Protein AF-A0A0W8FGV9-F1 (afdb_monomer_lite)

Secondary structure (DSSP, 8-state):
--SGGG-HHHHHIIIIIS-----------S-SS--SHHHHHHHHH--HHHHHTHHHHHHHHHHHHHTT-SS---SSHHHHHHHHHHHHHHHHHHHHHHHHHHHHHHHHHHTT--

Structure (mmCIF, N/CA/C/O backbone):
data_AF-A0A0W8FGV9-F1
#
_entry.id   AF-A0A0W8FGV9-F1
#
loop_
_atom_site.group_PDB
_atom_site.id
_atom_site.type_symbol
_atom_site.label_atom_id
_atom_site.label_alt_id
_atom_site.label_comp_id
_atom_site.label_asym_id
_atom_site.label_entity_id
_atom_site.label_seq_id
_atom_site.pdbx_PDB_ins_code
_atom_site.Cartn_x
_atom_site.Cartn_y
_atom_site.Cartn_z
_atom_site.occupancy
_atom_site.B_iso_or_equiv
_atom_site.auth_seq_id
_atom_site.auth_comp_id
_atom_site.auth_asym_id
_atom_site.auth_atom_id
_atom_site.pdbx_PDB_model_num
ATOM 1 N N . MET A 1 1 ? 14.499 1.154 -3.606 1.00 65.94 1 MET A N 1
ATOM 2 C CA . MET A 1 1 ? 13.425 0.305 -4.169 1.00 65.94 1 MET A CA 1
ATOM 3 C C . MET A 1 1 ? 13.950 -1.110 -4.343 1.00 65.94 1 MET A C 1
ATOM 5 O O . MET A 1 1 ? 15.081 -1.262 -4.797 1.00 65.94 1 MET A O 1
ATOM 9 N N . ASP A 1 2 ? 13.174 -2.114 -3.948 1.00 71.19 2 ASP A N 1
ATOM 10 C CA . ASP A 1 2 ? 13.598 -3.514 -4.002 1.00 71.19 2 ASP A CA 1
ATOM 11 C C . ASP A 1 2 ? 13.820 -3.996 -5.441 1.00 71.19 2 ASP A C 1
ATOM 13 O O . ASP A 1 2 ? 13.106 -3.585 -6.359 1.00 71.19 2 ASP A O 1
ATOM 17 N N . LYS A 1 3 ? 14.832 -4.843 -5.662 1.00 71.62 3 LYS A N 1
ATOM 18 C CA . LYS A 1 3 ? 15.220 -5.278 -7.021 1.00 71.62 3 LYS A CA 1
ATOM 19 C C . LYS A 1 3 ? 14.168 -6.193 -7.654 1.00 71.62 3 LYS A C 1
ATOM 21 O O . LYS A 1 3 ? 14.020 -6.195 -8.873 1.00 71.62 3 LYS A O 1
ATOM 26 N N . SER A 1 4 ? 13.422 -6.916 -6.825 1.00 79.75 4 SER A N 1
ATOM 27 C CA . SER A 1 4 ? 12.364 -7.841 -7.229 1.00 79.75 4 SER A CA 1
ATOM 28 C C . SER A 1 4 ? 11.220 -7.147 -7.976 1.00 79.75 4 SER A C 1
ATOM 30 O O . SER A 1 4 ? 10.763 -7.676 -8.982 1.00 79.75 4 SER A O 1
ATOM 32 N N . TYR A 1 5 ? 10.812 -5.936 -7.574 1.00 80.81 5 TYR A N 1
ATOM 33 C CA . TYR A 1 5 ? 9.705 -5.196 -8.207 1.00 80.81 5 TYR A CA 1
ATOM 34 C C . TYR A 1 5 ? 9.964 -4.776 -9.667 1.00 80.81 5 TYR A C 1
ATOM 36 O O . TYR A 1 5 ? 9.016 -4.565 -10.424 1.00 80.81 5 TYR A O 1
ATOM 44 N N . ASP A 1 6 ? 11.231 -4.653 -10.076 1.00 84.19 6 ASP A N 1
ATOM 45 C CA . ASP A 1 6 ? 11.637 -4.359 -11.463 1.00 84.19 6 ASP A CA 1
ATOM 46 C C . ASP A 1 6 ? 11.873 -5.641 -12.291 1.00 84.19 6 ASP A C 1
ATOM 48 O O . ASP A 1 6 ? 12.418 -5.602 -13.393 1.00 84.19 6 ASP A O 1
ATOM 52 N N . ALA A 1 7 ? 11.480 -6.810 -11.784 1.00 88.38 7 ALA A N 1
ATOM 53 C CA . ALA A 1 7 ? 11.589 -8.048 -12.542 1.00 88.38 7 ALA A CA 1
ATOM 54 C C . ALA A 1 7 ? 10.620 -8.062 -13.737 1.00 88.38 7 ALA A C 1
ATOM 56 O O . ALA A 1 7 ? 9.460 -7.662 -13.633 1.00 88.38 7 ALA A O 1
ATOM 57 N N . GLU A 1 8 ? 11.078 -8.611 -14.865 1.00 88.75 8 GLU A N 1
ATOM 58 C CA . GLU A 1 8 ? 10.279 -8.764 -16.090 1.00 88.75 8 GLU A CA 1
ATOM 59 C C . GLU A 1 8 ? 8.979 -9.538 -15.836 1.00 88.75 8 GLU A C 1
ATOM 61 O O . GLU A 1 8 ? 7.923 -9.172 -16.344 1.00 88.75 8 GLU A O 1
ATOM 66 N N . GLN A 1 9 ? 9.036 -10.571 -14.992 1.00 90.56 9 GLN A N 1
ATOM 67 C CA . GLN A 1 9 ? 7.874 -11.382 -14.631 1.00 90.56 9 GLN A CA 1
ATOM 68 C C . GLN A 1 9 ? 6.778 -10.555 -13.949 1.00 90.56 9 GLN A C 1
ATOM 70 O O . GLN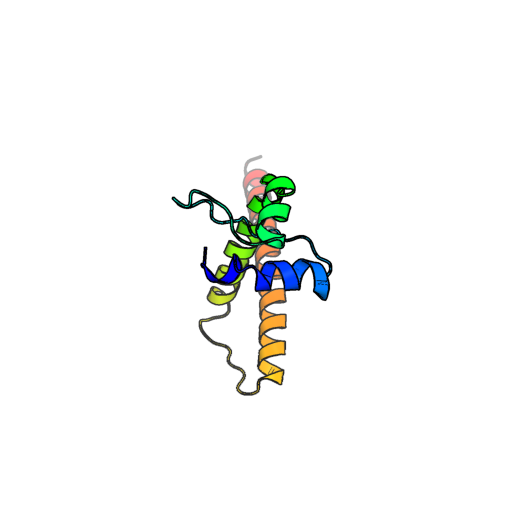 A 1 9 ? 5.599 -10.761 -14.225 1.00 90.56 9 GLN A O 1
ATOM 75 N N . ILE A 1 10 ? 7.155 -9.589 -13.106 1.00 89.62 10 ILE A N 1
ATOM 76 C CA . ILE A 1 10 ? 6.197 -8.691 -12.452 1.00 89.62 10 ILE A CA 1
ATOM 77 C C . ILE A 1 10 ? 5.594 -7.731 -13.475 1.00 89.62 10 ILE A C 1
ATOM 79 O O . ILE A 1 10 ? 4.385 -7.515 -13.468 1.00 89.62 10 ILE A O 1
ATOM 83 N N . LYS A 1 11 ? 6.402 -7.197 -14.400 1.00 88.50 11 LYS A N 1
ATOM 84 C CA . LYS A 1 11 ? 5.886 -6.348 -15.487 1.00 88.50 11 LYS A CA 1
ATOM 85 C C . LYS A 1 11 ? 4.895 -7.099 -16.371 1.00 88.50 11 LYS A C 1
ATOM 87 O O . LYS A 1 11 ? 3.839 -6.556 -16.687 1.00 88.50 11 LYS A O 1
ATOM 92 N N . ARG A 1 12 ? 5.217 -8.351 -16.705 1.00 92.19 12 ARG A N 1
ATOM 93 C CA . ARG A 1 12 ? 4.342 -9.253 -17.455 1.00 92.19 12 ARG A CA 1
ATOM 94 C C . ARG A 1 12 ? 3.026 -9.482 -16.719 1.00 92.19 12 ARG A C 1
ATOM 96 O O . ARG A 1 12 ? 1.970 -9.257 -17.290 1.00 92.19 12 ARG A O 1
ATOM 103 N N . LEU A 1 13 ? 3.087 -9.849 -15.437 1.00 92.50 13 LEU A N 1
ATOM 104 C CA . LEU A 1 13 ? 1.904 -10.072 -14.602 1.00 92.50 13 LEU A CA 1
ATOM 105 C C . LEU A 1 13 ? 0.981 -8.844 -14.570 1.00 92.50 13 LEU A C 1
ATOM 107 O O . LEU A 1 13 ? -0.231 -8.980 -14.710 1.00 92.50 13 LEU A O 1
ATOM 111 N N . ILE A 1 14 ? 1.557 -7.653 -14.395 1.00 89.81 14 ILE A N 1
ATOM 112 C CA . ILE A 1 14 ? 0.804 -6.397 -14.322 1.00 89.81 14 ILE A CA 1
ATOM 113 C C . ILE A 1 14 ? 0.060 -6.118 -15.634 1.00 89.81 14 ILE A C 1
ATOM 115 O O . ILE A 1 14 ? -1.120 -5.776 -15.599 1.00 89.81 14 ILE A O 1
ATOM 119 N N . ARG A 1 15 ? 0.723 -6.297 -16.781 1.00 88.25 15 ARG A N 1
ATOM 120 C CA . ARG A 1 15 ? 0.124 -6.006 -18.089 1.00 88.25 15 ARG A CA 1
ATOM 121 C C . ARG A 1 15 ? -0.835 -7.087 -18.573 1.00 88.25 15 ARG A C 1
ATOM 123 O O . ARG A 1 15 ? -1.924 -6.759 -19.017 1.00 88.25 15 ARG A O 1
ATOM 130 N N . GLU A 1 16 ? -0.445 -8.354 -18.486 1.00 91.88 16 GLU A N 1
ATOM 131 C CA . GLU A 1 16 ? -1.228 -9.459 -19.054 1.00 91.88 16 GLU A CA 1
ATOM 132 C C . GLU A 1 16 ? -2.354 -9.909 -18.125 1.00 91.88 16 GLU A C 1
ATOM 134 O O . GLU A 1 16 ? -3.468 -10.143 -18.578 1.00 91.88 16 GLU A O 1
ATOM 139 N N . LYS A 1 17 ? -2.080 -10.043 -16.820 1.00 92.69 17 LYS A N 1
ATOM 140 C CA . LYS A 1 17 ? -3.040 -10.637 -15.878 1.00 92.69 17 LYS A CA 1
ATOM 141 C C . LYS A 1 17 ? -3.882 -9.596 -15.157 1.00 92.69 17 LYS A C 1
ATOM 143 O O . LYS A 1 17 ? -5.070 -9.806 -14.957 1.00 92.69 17 LYS A O 1
ATOM 148 N N . LEU A 1 18 ? -3.257 -8.506 -14.715 1.00 90.50 18 LEU A N 1
ATOM 149 C CA . LEU A 1 18 ? -3.951 -7.443 -13.982 1.00 90.50 18 LEU A CA 1
ATOM 150 C C . LEU A 1 18 ? -4.522 -6.363 -14.908 1.00 90.50 18 LEU A C 1
ATOM 152 O O . LEU A 1 18 ? -5.249 -5.505 -14.417 1.00 90.50 18 LEU A O 1
ATOM 156 N N . MET A 1 19 ? -4.184 -6.398 -16.206 1.00 88.31 19 MET A N 1
ATOM 157 C CA . MET A 1 19 ? -4.586 -5.408 -17.216 1.00 88.31 19 MET A CA 1
ATOM 158 C C . MET A 1 19 ? -4.409 -3.965 -16.719 1.00 88.31 19 MET A C 1
ATOM 160 O O . MET A 1 19 ? -5.263 -3.104 -16.916 1.00 88.31 19 MET A O 1
ATOM 164 N N . ALA A 1 20 ? -3.304 -3.717 -16.014 1.00 85.69 20 ALA A N 1
ATOM 165 C CA . ALA A 1 20 ? -3.046 -2.465 -15.321 1.00 85.69 20 ALA A CA 1
ATOM 166 C C . ALA A 1 20 ? -1.745 -1.816 -15.798 1.00 85.69 20 ALA A C 1
ATOM 168 O O . ALA A 1 20 ? -0.814 -2.476 -16.265 1.00 85.69 20 ALA A O 1
ATOM 169 N N . ASP A 1 21 ? -1.645 -0.504 -15.598 1.00 82.38 21 ASP A N 1
ATOM 170 C CA . ASP A 1 21 ? -0.422 0.235 -15.883 1.00 82.38 21 ASP A CA 1
ATOM 171 C C . ASP A 1 21 ? 0.615 0.067 -14.770 1.00 82.38 21 ASP A C 1
ATOM 173 O O . ASP A 1 21 ? 0.379 0.343 -13.588 1.00 82.38 21 ASP A O 1
ATOM 177 N N . SER A 1 22 ? 1.833 -0.313 -15.156 1.00 81.12 22 SER A N 1
ATOM 178 C CA . SER A 1 22 ? 2.956 -0.383 -14.223 1.00 81.12 22 SER A CA 1
ATOM 179 C C . SER A 1 22 ? 3.440 1.021 -13.852 1.00 81.12 22 SER A C 1
ATOM 181 O O . SER A 1 22 ? 4.190 1.647 -14.593 1.00 81.12 22 SER A O 1
ATOM 183 N N . ARG A 1 23 ? 3.152 1.461 -12.623 1.00 79.44 23 ARG A N 1
ATOM 184 C CA . ARG A 1 23 ? 3.754 2.669 -12.014 1.00 79.44 23 ARG A CA 1
ATOM 185 C C . ARG A 1 23 ? 5.107 2.417 -11.341 1.00 79.44 23 ARG A C 1
ATOM 187 O O . ARG A 1 23 ? 5.566 3.210 -10.524 1.00 79.44 23 ARG A O 1
ATOM 194 N N . ILE A 1 24 ? 5.721 1.265 -11.599 1.00 80.81 24 ILE A N 1
ATOM 195 C CA . ILE A 1 24 ? 7.024 0.909 -11.043 1.00 80.81 24 ILE A CA 1
ATOM 196 C C . ILE A 1 24 ? 8.098 1.342 -12.048 1.00 80.81 24 ILE A C 1
ATOM 198 O O . ILE A 1 24 ? 8.145 0.758 -13.130 1.00 80.81 24 ILE A O 1
ATOM 202 N N . PRO A 1 25 ? 8.957 2.321 -11.723 1.00 80.44 25 PRO A N 1
ATOM 203 C CA . PRO A 1 25 ? 9.999 2.771 -12.629 1.00 80.44 25 PRO A CA 1
ATOM 204 C C . PRO A 1 25 ? 11.039 1.666 -12.816 1.00 80.44 25 PRO A C 1
ATOM 206 O O . PRO A 1 25 ? 11.237 0.816 -11.943 1.00 80.44 25 PRO A O 1
ATOM 209 N N . ILE A 1 26 ? 11.698 1.682 -13.967 1.00 82.56 26 ILE A N 1
ATOM 210 C CA . ILE A 1 26 ? 12.794 0.760 -14.264 1.00 82.56 26 ILE A CA 1
ATOM 211 C C . ILE A 1 26 ? 14.046 1.310 -13.602 1.00 82.56 26 ILE A C 1
ATOM 213 O O . ILE A 1 26 ? 14.302 2.514 -13.649 1.00 82.56 26 ILE A O 1
ATOM 217 N N . ARG A 1 27 ? 14.855 0.442 -12.994 1.00 77.31 27 ARG A N 1
ATOM 218 C CA . ARG A 1 27 ? 16.144 0.873 -12.452 1.00 77.31 27 ARG A CA 1
ATOM 219 C C . ARG A 1 27 ? 17.138 1.104 -13.584 1.00 77.31 27 ARG A C 1
ATOM 221 O O . ARG A 1 27 ? 17.702 0.161 -14.136 1.00 77.31 27 ARG A O 1
ATOM 228 N N . THR A 1 28 ? 17.421 2.367 -13.859 1.00 71.06 28 THR A N 1
ATOM 229 C CA . THR A 1 28 ? 18.524 2.816 -14.713 1.00 71.06 28 THR A CA 1
ATOM 230 C C . THR A 1 28 ? 19.816 2.886 -13.887 1.00 71.06 28 THR A C 1
ATOM 232 O O . THR A 1 28 ? 20.284 3.958 -13.521 1.00 71.06 28 THR A O 1
ATOM 235 N N . GLY A 1 29 ? 20.361 1.732 -13.484 1.00 68.81 29 GLY A N 1
ATOM 236 C CA . GLY A 1 29 ? 21.710 1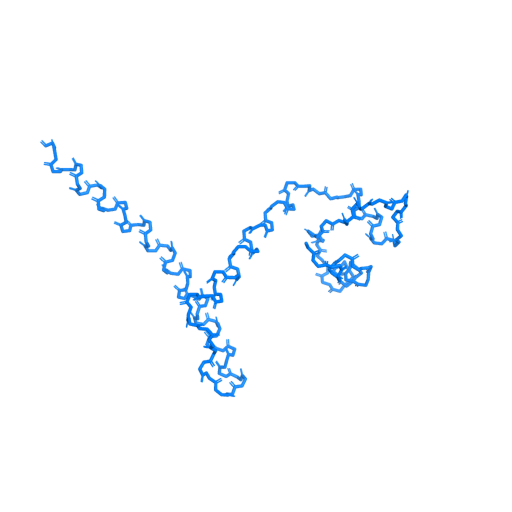.675 -12.890 1.00 68.81 29 GLY A CA 1
ATOM 237 C C . GLY A 1 29 ? 22.813 1.878 -13.944 1.00 68.81 29 GLY A C 1
ATOM 238 O O . GLY A 1 29 ? 22.515 2.218 -15.084 1.00 68.81 29 GLY A O 1
ATOM 239 N N . LYS A 1 30 ? 24.080 1.548 -13.627 1.00 61.91 30 LYS A N 1
ATOM 240 C CA . LYS A 1 30 ? 25.223 1.520 -14.584 1.00 61.91 30 LYS A CA 1
ATOM 241 C C . LYS A 1 30 ? 25.085 0.476 -15.723 1.00 61.91 30 LYS A C 1
ATOM 243 O O . LYS A 1 30 ? 26.075 0.043 -16.306 1.00 61.91 30 LYS A O 1
ATOM 248 N N . GLN A 1 31 ? 23.881 -0.009 -16.019 1.00 66.06 31 GLN A N 1
ATOM 249 C CA . GLN A 1 31 ? 23.658 -0.977 -17.088 1.00 66.06 31 GLN A CA 1
ATOM 250 C C . GLN A 1 31 ? 23.565 -0.259 -18.432 1.00 66.06 31 GLN A C 1
ATOM 252 O O . GLN A 1 31 ? 22.710 0.596 -18.624 1.00 66.06 31 GLN A O 1
ATOM 257 N N . ARG A 1 32 ? 24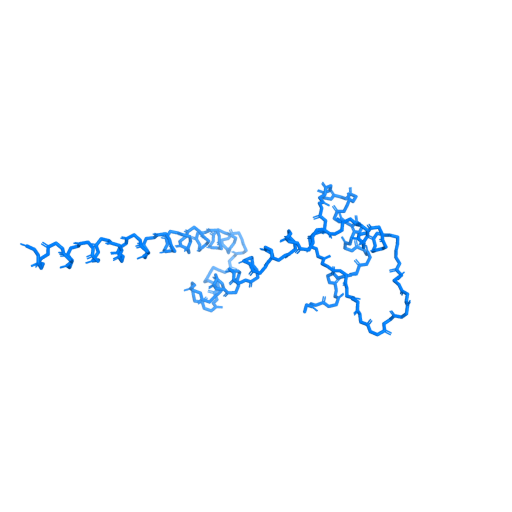.402 -0.671 -19.389 1.00 65.62 32 ARG A N 1
ATOM 258 C CA . ARG A 1 32 ? 24.427 -0.103 -20.747 1.00 65.62 32 ARG A CA 1
ATOM 259 C C . ARG A 1 32 ? 23.171 -0.423 -21.579 1.00 65.62 32 ARG A C 1
ATOM 261 O O . ARG A 1 32 ? 22.935 0.237 -22.580 1.00 65.62 32 ARG A O 1
ATOM 268 N N . LYS A 1 33 ? 22.370 -1.440 -21.210 1.00 77.56 33 LYS A N 1
ATOM 269 C CA . LYS A 1 33 ? 21.184 -1.877 -21.978 1.00 77.56 33 LYS A CA 1
ATOM 270 C C . L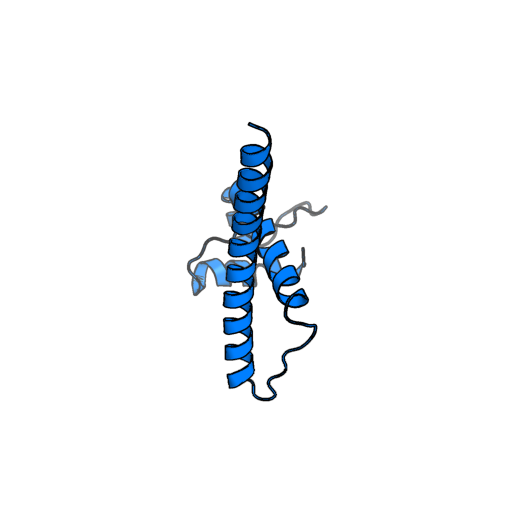YS A 1 33 ? 20.088 -2.479 -21.094 1.00 77.56 33 LYS A C 1
ATOM 272 O O . LYS A 1 33 ? 20.354 -3.380 -20.299 1.00 77.56 33 LYS A O 1
ATOM 277 N N . ILE A 1 34 ? 18.841 -2.052 -21.308 1.00 80.06 34 ILE A N 1
ATOM 278 C CA . ILE A 1 34 ? 17.652 -2.608 -20.643 1.00 80.06 34 ILE A CA 1
ATOM 279 C C . ILE A 1 34 ? 17.277 -3.954 -21.292 1.00 80.06 34 ILE A C 1
ATOM 281 O O . ILE A 1 34 ? 17.043 -4.057 -22.503 1.00 80.06 34 ILE A O 1
ATOM 285 N N . ARG A 1 35 ? 17.228 -5.016 -20.481 1.00 82.00 35 ARG A N 1
ATOM 286 C CA . ARG A 1 35 ? 16.794 -6.366 -20.887 1.00 82.00 35 ARG A CA 1
ATOM 287 C C . ARG A 1 35 ? 15.350 -6.623 -20.442 1.00 82.00 35 ARG A C 1
ATOM 289 O O . ARG A 1 35 ? 15.003 -6.264 -19.317 1.00 82.00 35 ARG A O 1
ATOM 296 N N . GLY A 1 36 ? 14.573 -7.284 -21.303 1.00 87.00 36 GLY A N 1
ATOM 297 C CA . GLY A 1 36 ? 13.148 -7.577 -21.101 1.00 87.00 36 GLY A CA 1
ATOM 298 C C . GLY A 1 36 ? 12.248 -6.802 -22.067 1.00 87.00 36 GLY A C 1
ATOM 299 O O . GLY A 1 36 ? 12.494 -5.622 -22.315 1.00 87.00 36 GLY A O 1
ATOM 300 N N . LYS A 1 37 ? 11.245 -7.469 -22.645 1.00 88.94 37 LYS A N 1
ATOM 301 C CA . LYS A 1 37 ? 10.273 -6.872 -23.573 1.00 88.94 37 LYS A CA 1
ATOM 302 C C . LYS A 1 37 ? 9.428 -5.833 -22.834 1.00 88.94 37 LYS A C 1
ATOM 304 O O . LYS A 1 37 ? 9.454 -4.655 -23.182 1.00 88.94 37 LYS A O 1
ATOM 309 N N . TYR A 1 38 ? 8.787 -6.248 -21.744 1.00 87.62 38 TYR A N 1
ATOM 310 C CA . TYR A 1 38 ? 7.906 -5.408 -20.940 1.00 87.62 38 TYR A CA 1
ATOM 311 C C . TYR A 1 38 ? 8.665 -4.289 -20.227 1.00 87.62 38 TYR A C 1
ATOM 313 O O . TYR A 1 38 ? 8.153 -3.176 -20.112 1.00 87.62 38 TYR A O 1
ATOM 321 N N . ARG A 1 39 ? 9.911 -4.532 -19.793 1.00 86.62 39 ARG A N 1
ATOM 322 C CA . ARG A 1 39 ? 10.776 -3.465 -19.265 1.00 86.62 39 ARG A CA 1
ATOM 323 C C . ARG A 1 39 ? 11.129 -2.421 -20.328 1.00 86.62 39 ARG A C 1
ATOM 325 O O . ARG A 1 39 ? 11.036 -1.234 -20.046 1.00 86.62 39 ARG A O 1
ATOM 332 N N . ARG A 1 40 ? 11.485 -2.803 -21.557 1.00 86.94 40 ARG A N 1
ATOM 333 C CA . ARG A 1 40 ? 11.774 -1.811 -22.615 1.00 86.94 40 ARG A CA 1
ATOM 334 C C . ARG A 1 40 ? 10.543 -0.996 -22.990 1.00 86.94 40 ARG A C 1
ATOM 336 O O . ARG A 1 40 ? 10.622 0.226 -23.015 1.00 86.94 40 ARG A O 1
ATOM 343 N N . GLU A 1 41 ? 9.412 -1.659 -23.205 1.00 85.12 41 GLU A N 1
ATOM 344 C CA . GLU A 1 41 ? 8.149 -0.994 -23.539 1.00 85.12 41 GLU A CA 1
ATOM 345 C C . GLU A 1 41 ? 7.734 0.013 -22.459 1.00 85.12 41 GLU A C 1
ATOM 347 O O . GLU A 1 41 ? 7.241 1.092 -22.766 1.00 85.12 41 GLU A O 1
ATOM 352 N N . LEU A 1 42 ? 7.975 -0.310 -21.187 1.00 83.00 42 LEU A N 1
ATOM 353 C CA . LEU A 1 42 ? 7.691 0.598 -20.086 1.00 83.00 42 LEU A CA 1
ATOM 354 C C . LEU A 1 42 ? 8.583 1.851 -20.097 1.00 83.00 42 LEU A C 1
ATOM 356 O O . LEU A 1 42 ? 8.144 2.889 -19.625 1.00 83.00 42 LEU A O 1
ATOM 360 N N . THR A 1 43 ? 9.802 1.792 -20.646 1.00 78.25 43 THR A N 1
ATOM 361 C CA . THR A 1 43 ? 10.714 2.955 -20.689 1.00 78.25 43 THR A CA 1
ATOM 362 C C . THR A 1 43 ? 10.149 4.068 -21.572 1.00 78.25 43 THR A C 1
ATOM 364 O O . THR A 1 43 ? 10.277 5.237 -21.229 1.00 78.25 43 THR A O 1
ATOM 367 N N . GLY A 1 44 ? 9.493 3.704 -22.678 1.00 72.88 44 GLY A N 1
ATOM 368 C CA . GLY A 1 44 ? 8.886 4.666 -23.600 1.00 72.88 44 GLY A CA 1
ATOM 369 C C . GLY A 1 44 ? 7.556 5.247 -23.115 1.00 72.88 44 GLY A C 1
ATOM 370 O O . GLY A 1 44 ? 7.185 6.336 -23.534 1.00 72.88 44 GLY A O 1
ATOM 371 N N . SER A 1 45 ? 6.841 4.550 -22.225 1.00 73.88 45 SER A N 1
ATOM 372 C CA . SER A 1 45 ? 5.483 4.921 -21.802 1.00 73.88 45 SER A CA 1
ATOM 373 C C . SER A 1 45 ? 5.387 5.433 -20.358 1.00 73.88 45 SER A C 1
ATOM 375 O O . SER A 1 45 ? 4.279 5.633 -19.854 1.00 73.88 45 SER A O 1
ATOM 377 N N . LEU A 1 46 ? 6.506 5.565 -19.634 1.00 73.31 46 LEU A N 1
ATOM 378 C CA . LEU A 1 46 ? 6.470 5.894 -18.208 1.00 73.31 46 LEU A CA 1
ATOM 379 C C . LEU A 1 46 ? 6.258 7.395 -17.982 1.00 73.31 46 LEU A C 1
ATOM 381 O O . LEU A 1 46 ? 7.163 8.204 -18.164 1.00 73.31 46 LEU A O 1
ATOM 385 N N . ASP A 1 47 ? 5.088 7.756 -17.462 1.00 78.12 47 ASP A N 1
ATOM 386 C CA . ASP A 1 47 ? 4.853 9.093 -16.923 1.00 78.12 47 ASP A CA 1
ATOM 387 C C . ASP A 1 47 ? 5.495 9.218 -15.528 1.00 78.12 47 ASP A C 1
ATOM 389 O O . ASP A 1 47 ? 5.005 8.690 -14.517 1.00 78.12 47 ASP A O 1
ATOM 393 N N . THR A 1 48 ? 6.615 9.936 -15.469 1.00 75.50 48 THR A N 1
ATOM 394 C CA . THR A 1 48 ? 7.372 10.186 -14.237 1.00 75.50 48 THR A CA 1
ATOM 395 C C . THR A 1 48 ? 6.546 10.928 -13.185 1.00 75.50 48 THR A C 1
ATOM 397 O O . THR A 1 48 ? 6.704 10.648 -11.993 1.00 75.50 48 THR A O 1
ATOM 400 N N . LYS A 1 49 ? 5.607 11.803 -13.574 1.00 76.31 49 LYS A N 1
ATOM 401 C CA . LYS A 1 49 ? 4.733 12.524 -12.630 1.00 76.31 49 LYS A CA 1
ATOM 402 C C . LYS A 1 49 ? 3.746 11.571 -11.960 1.00 76.31 49 LYS A C 1
ATOM 404 O O . LYS A 1 49 ? 3.556 11.621 -10.743 1.00 76.31 49 LYS A O 1
ATOM 409 N N . LYS A 1 50 ? 3.160 10.641 -12.720 1.00 76.06 50 LYS A N 1
ATOM 410 C CA . LYS A 1 50 ? 2.298 9.583 -12.156 1.00 76.06 50 LYS A CA 1
ATOM 411 C C . LYS A 1 50 ? 3.079 8.628 -11.256 1.00 76.06 50 LYS A C 1
ATOM 413 O O . LYS A 1 50 ? 2.538 8.169 -10.249 1.00 76.06 50 LYS A O 1
ATOM 418 N N . CYS A 1 51 ? 4.346 8.366 -11.574 1.00 75.38 51 CYS A N 1
ATOM 419 C CA . CYS A 1 51 ? 5.230 7.558 -10.740 1.00 75.38 51 CYS A CA 1
ATOM 420 C C . CYS A 1 51 ? 5.537 8.222 -9.384 1.00 75.38 51 CYS A C 1
ATOM 422 O O . CYS A 1 51 ? 5.579 7.527 -8.374 1.00 75.38 51 CYS A O 1
ATOM 424 N N . HIS A 1 52 ? 5.679 9.550 -9.310 1.00 78.88 52 HIS A N 1
ATOM 425 C CA . HIS A 1 52 ? 5.935 10.243 -8.034 1.00 78.88 52 HIS A CA 1
ATOM 426 C C . HIS A 1 52 ? 4.803 10.066 -7.015 1.00 78.88 52 HIS A C 1
ATOM 428 O O . HIS A 1 52 ? 5.052 9.997 -5.812 1.00 78.88 52 HIS A O 1
ATOM 434 N N . ARG A 1 53 ? 3.558 9.877 -7.471 1.00 82.00 53 ARG A N 1
ATOM 435 C CA . ARG A 1 53 ? 2.419 9.626 -6.571 1.00 82.00 53 ARG A CA 1
ATOM 436 C C . ARG A 1 53 ? 2.539 8.319 -5.773 1.00 82.00 53 ARG A C 1
ATOM 438 O O . ARG A 1 53 ? 1.795 8.128 -4.815 1.00 82.00 53 ARG A O 1
ATOM 445 N N . ARG A 1 54 ? 3.473 7.422 -6.115 1.00 81.50 54 ARG A N 1
ATOM 446 C CA . ARG A 1 54 ? 3.744 6.205 -5.329 1.00 81.50 54 ARG A CA 1
ATOM 447 C C . ARG A 1 54 ? 4.273 6.504 -3.931 1.00 81.50 54 ARG A C 1
ATOM 449 O O . ARG A 1 54 ? 3.999 5.724 -3.024 1.00 81.50 54 ARG A O 1
ATOM 456 N N . ILE A 1 55 ? 4.955 7.637 -3.757 1.00 82.75 55 ILE A N 1
ATOM 457 C CA . ILE A 1 55 ? 5.491 8.084 -2.466 1.00 82.75 55 ILE A CA 1
ATOM 458 C C . ILE A 1 55 ? 4.375 8.151 -1.417 1.00 82.75 55 ILE A C 1
ATOM 460 O O . ILE A 1 55 ? 4.579 7.738 -0.283 1.00 82.75 55 ILE A O 1
ATOM 464 N N . PHE A 1 56 ? 3.162 8.566 -1.800 1.00 84.06 56 PHE A N 1
ATOM 465 C CA . PHE A 1 56 ? 2.024 8.608 -0.878 1.00 84.06 56 PHE A CA 1
ATOM 466 C C . PHE A 1 56 ? 1.646 7.224 -0.347 1.00 84.06 56 PHE A C 1
ATOM 468 O O . PHE A 1 56 ? 1.436 7.068 0.852 1.00 84.06 56 PHE A O 1
ATOM 475 N N . ALA A 1 57 ? 1.588 6.211 -1.215 1.00 83.06 57 ALA A N 1
ATOM 476 C CA . ALA A 1 57 ? 1.303 4.840 -0.798 1.00 83.06 57 ALA A CA 1
ATOM 477 C C . ALA A 1 57 ? 2.458 4.263 0.038 1.00 83.06 57 ALA A C 1
ATOM 479 O O . ALA A 1 57 ? 2.228 3.648 1.077 1.00 83.06 57 ALA A O 1
ATOM 480 N N . GLU A 1 58 ? 3.700 4.512 -0.382 1.00 82.81 58 GLU A N 1
ATOM 481 C CA . GLU A 1 58 ? 4.905 4.083 0.335 1.00 82.81 58 GLU A CA 1
ATOM 482 C C . GLU A 1 58 ? 5.065 4.747 1.701 1.00 82.81 58 GLU A C 1
ATOM 484 O O . GLU A 1 58 ? 5.636 4.128 2.587 1.00 82.81 58 GLU A O 1
ATOM 489 N N . ALA A 1 59 ? 4.544 5.956 1.902 1.00 85.88 59 ALA A N 1
ATOM 490 C CA . ALA A 1 59 ? 4.497 6.607 3.207 1.00 85.88 59 ALA A CA 1
ATOM 491 C C . ALA A 1 59 ? 3.305 6.116 4.048 1.00 85.88 59 ALA A C 1
ATOM 493 O O . ALA A 1 59 ? 3.441 5.891 5.253 1.00 85.88 59 ALA A O 1
ATOM 494 N N . ALA A 1 60 ? 2.147 5.897 3.417 1.00 85.75 60 ALA A N 1
ATOM 495 C CA . ALA A 1 60 ? 0.920 5.504 4.104 1.00 85.75 60 ALA A CA 1
ATOM 496 C C . ALA A 1 60 ? 0.999 4.093 4.701 1.00 85.75 60 ALA A C 1
ATOM 498 O O . ALA A 1 60 ? 0.616 3.903 5.852 1.00 85.75 60 ALA A O 1
ATOM 499 N N . PHE A 1 61 ? 1.515 3.097 3.970 1.00 83.38 61 PHE A N 1
ATOM 500 C CA . PHE A 1 61 ? 1.549 1.718 4.475 1.00 83.38 61 PHE A CA 1
ATOM 501 C C . PHE A 1 61 ? 2.448 1.532 5.709 1.00 83.38 61 PHE A C 1
ATOM 503 O O . PHE A 1 61 ? 2.011 0.888 6.661 1.00 83.38 61 PHE A O 1
ATOM 510 N N . PRO A 1 62 ? 3.677 2.075 5.766 1.00 85.00 62 PRO A N 1
ATOM 511 C CA . PRO A 1 62 ? 4.486 2.028 6.977 1.00 85.00 62 PRO A CA 1
ATOM 512 C C . PRO A 1 62 ? 3.877 2.833 8.124 1.00 85.00 62 PRO A C 1
ATOM 514 O O . PRO A 1 62 ? 3.978 2.402 9.268 1.00 85.00 62 PRO A O 1
ATOM 517 N N . ALA A 1 63 ? 3.238 3.975 7.848 1.00 85.19 63 ALA A N 1
ATOM 518 C CA . ALA A 1 63 ? 2.522 4.727 8.877 1.00 85.19 63 ALA A CA 1
ATOM 519 C C . ALA A 1 63 ? 1.378 3.891 9.469 1.00 85.19 63 ALA A C 1
ATOM 521 O O . ALA A 1 63 ? 1.289 3.764 10.689 1.00 85.19 63 ALA A O 1
ATOM 522 N N . LEU A 1 64 ? 0.582 3.243 8.610 1.00 86.38 64 LEU A N 1
ATOM 523 C CA . LEU A 1 64 ? -0.492 2.322 8.985 1.00 86.38 64 LEU A CA 1
ATOM 524 C C . LEU A 1 64 ? 0.013 1.105 9.761 1.00 86.38 64 LEU A C 1
ATOM 526 O O . LEU A 1 64 ? -0.701 0.599 10.607 1.00 86.38 64 LEU A O 1
ATOM 530 N N . LYS A 1 65 ? 1.219 0.603 9.488 1.00 82.38 65 LYS A N 1
ATOM 531 C CA . LYS A 1 65 ? 1.791 -0.513 10.259 1.00 82.38 65 LYS A CA 1
ATOM 532 C C . LYS A 1 65 ? 2.248 -0.092 11.655 1.00 82.38 65 LYS A C 1
ATOM 534 O O . LYS A 1 65 ? 2.238 -0.914 12.556 1.00 82.38 65 LYS A O 1
ATOM 539 N N . ARG A 1 66 ? 2.656 1.169 11.832 1.00 81.81 66 ARG A N 1
ATOM 540 C CA . ARG A 1 66 ? 3.146 1.694 13.118 1.00 81.81 66 ARG A CA 1
ATOM 541 C C . ARG A 1 66 ? 2.036 2.207 14.033 1.00 81.81 66 ARG A C 1
ATOM 543 O O . ARG A 1 66 ? 2.192 2.181 15.244 1.00 81.81 66 ARG A O 1
ATOM 550 N N . THR A 1 67 ? 0.933 2.707 13.476 1.00 78.25 67 THR A N 1
ATOM 551 C CA . THR A 1 67 ? -0.123 3.376 14.263 1.00 78.25 67 THR A CA 1
ATOM 552 C C . THR A 1 67 ? -0.970 2.438 15.137 1.00 78.25 67 THR A C 1
ATOM 554 O O . THR A 1 67 ? -1.232 2.812 16.276 1.00 78.25 67 THR A O 1
ATOM 557 N N . PRO A 1 68 ? -1.414 1.255 14.667 1.00 69.12 68 PRO A N 1
ATOM 558 C CA . PRO A 1 68 ? -2.270 0.342 15.430 1.00 69.12 68 PRO A CA 1
ATOM 559 C C . PRO A 1 68 ? -1.543 -0.532 16.471 1.00 69.12 68 PRO A C 1
ATOM 561 O O . PRO A 1 68 ? -2.165 -1.421 17.045 1.00 69.12 68 PRO A O 1
ATOM 564 N N . GLY A 1 69 ? -0.258 -0.289 16.745 1.00 67.12 69 GLY A N 1
ATOM 565 C CA . GLY A 1 69 ? 0.586 -1.170 17.560 1.00 67.12 69 GLY A CA 1
ATOM 566 C C . GLY A 1 69 ? 1.359 -2.185 16.711 1.00 67.12 69 GLY A C 1
ATOM 567 O O . GLY A 1 69 ? 1.003 -2.457 15.567 1.00 67.12 69 GLY A O 1
ATOM 568 N N . GLU A 1 70 ? 2.456 -2.716 17.256 1.00 65.56 70 GLU A N 1
ATOM 569 C CA . GLU A 1 70 ? 3.466 -3.476 16.496 1.00 65.56 70 GLU A CA 1
ATOM 570 C C . GLU A 1 70 ? 2.977 -4.820 15.922 1.00 65.56 70 GLU A C 1
ATOM 572 O O . GLU A 1 70 ? 3.601 -5.350 15.001 1.00 65.56 70 GLU A O 1
ATOM 577 N N . SER A 1 71 ? 1.870 -5.385 16.423 1.00 79.69 71 SER A N 1
ATOM 578 C CA . SER A 1 71 ? 1.395 -6.718 16.028 1.00 79.69 71 SER A CA 1
ATOM 579 C C . SER A 1 71 ? -0.128 -6.833 15.930 1.00 79.69 71 SER A C 1
ATOM 581 O O . SER A 1 71 ? -0.880 -6.117 16.592 1.00 79.69 71 SER A O 1
ATOM 583 N N . LEU A 1 72 ? -0.577 -7.769 15.086 1.00 85.56 72 LEU A N 1
ATOM 584 C CA . LEU A 1 72 ? -1.979 -8.175 14.995 1.00 85.56 72 LEU A CA 1
ATOM 585 C C . LEU A 1 72 ? -2.328 -9.031 16.210 1.00 85.56 72 LEU A C 1
ATOM 587 O O . LEU A 1 72 ? -1.676 -10.045 16.463 1.00 85.56 72 LEU A O 1
ATOM 591 N N . LYS A 1 73 ? -3.371 -8.646 16.943 1.00 87.06 73 LYS A N 1
ATOM 592 C CA . LYS A 1 73 ? -3.779 -9.351 18.165 1.00 87.06 73 LYS A CA 1
ATOM 593 C C . LYS A 1 73 ? -4.559 -10.627 17.857 1.00 87.06 73 LYS A C 1
ATOM 595 O O . LYS A 1 73 ? -4.601 -11.551 18.671 1.00 87.06 73 LYS A O 1
ATOM 600 N N . ALA A 1 74 ? -5.200 -10.704 16.693 1.00 89.69 74 ALA A N 1
ATOM 601 C CA . ALA A 1 74 ? -5.979 -11.871 16.313 1.00 89.69 74 ALA A CA 1
ATOM 602 C C . ALA A 1 74 ? -5.095 -13.104 16.036 1.00 89.69 74 ALA A C 1
ATOM 604 O O . ALA A 1 74 ? -4.173 -13.061 15.225 1.00 89.69 74 ALA A O 1
ATOM 605 N N . ARG A 1 75 ? -5.444 -14.256 16.632 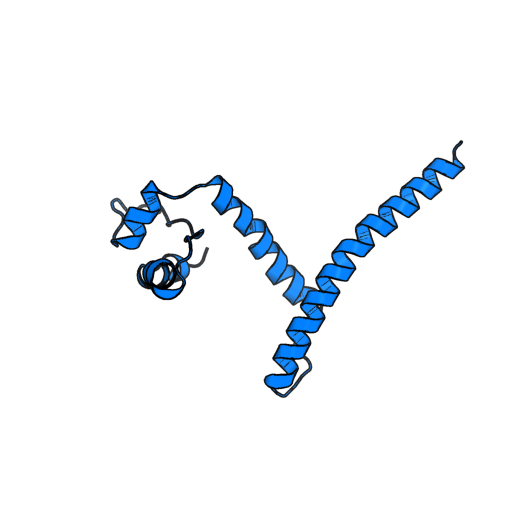1.00 89.00 75 ARG A N 1
ATOM 606 C CA . ARG A 1 75 ? -4.739 -15.535 16.396 1.00 89.00 75 ARG A CA 1
ATOM 607 C C . ARG A 1 75 ? -5.127 -16.250 15.100 1.00 89.00 75 ARG A C 1
ATOM 609 O O . ARG A 1 75 ? -4.314 -16.969 14.536 1.00 89.00 75 ARG A O 1
ATOM 616 N N . LYS A 1 76 ? -6.369 -16.095 14.629 1.00 95.06 76 LYS A N 1
ATOM 617 C CA . LYS A 1 76 ? -6.856 -16.762 13.406 1.00 95.06 76 LYS A CA 1
ATOM 618 C C . LYS A 1 76 ? -6.764 -15.821 12.204 1.00 95.06 76 LYS A C 1
ATOM 620 O O . LYS A 1 76 ? -7.267 -14.700 12.278 1.00 95.06 76 LYS A O 1
ATOM 625 N N . ASN A 1 77 ? -6.271 -16.317 11.067 1.00 91.62 77 ASN A N 1
ATOM 626 C CA . ASN A 1 77 ? -6.094 -15.536 9.829 1.00 91.62 77 ASN A CA 1
ATOM 627 C C . ASN A 1 77 ? -7.373 -14.806 9.383 1.00 91.62 77 ASN A C 1
ATOM 629 O O . ASN A 1 77 ? -7.329 -13.635 9.014 1.00 91.62 77 ASN A O 1
ATOM 633 N N . ARG A 1 78 ? -8.544 -15.455 9.493 1.00 92.94 78 ARG A N 1
ATOM 634 C CA . ARG A 1 78 ? -9.841 -14.838 9.149 1.00 92.94 78 ARG A CA 1
ATOM 635 C C . ARG A 1 78 ? -10.127 -13.576 9.970 1.00 92.94 78 ARG A C 1
ATOM 637 O O . ARG A 1 78 ? -10.732 -12.640 9.454 1.00 92.94 78 ARG A O 1
ATOM 644 N N . PHE A 1 79 ? -9.722 -13.553 11.238 1.00 94.69 79 PHE A N 1
ATOM 645 C CA . PHE A 1 79 ? -9.889 -12.390 12.108 1.00 94.69 79 PHE A CA 1
ATOM 646 C C . PHE A 1 79 ? -8.784 -11.357 11.894 1.00 94.69 79 PHE A C 1
ATOM 648 O O . PHE A 1 79 ? -9.098 -10.175 11.856 1.00 94.69 79 PHE A O 1
ATOM 655 N N . GLN A 1 80 ? -7.548 -11.778 11.619 1.00 91.62 80 GLN A N 1
ATOM 656 C CA . GLN A 1 80 ? -6.457 -10.870 11.245 1.00 91.62 80 GLN A CA 1
ATOM 657 C C . GLN A 1 80 ? -6.803 -10.031 10.009 1.00 91.62 80 GLN A C 1
ATOM 659 O O . GLN A 1 80 ? -6.592 -8.822 9.994 1.00 91.62 80 GLN A O 1
ATOM 664 N N . THR A 1 81 ? -7.413 -10.632 8.980 1.00 92.88 81 THR A N 1
ATOM 665 C CA . THR A 1 81 ? -7.853 -9.870 7.798 1.00 92.88 81 THR A CA 1
ATOM 666 C C . THR A 1 81 ? -8.908 -8.819 8.155 1.00 92.88 81 THR A C 1
ATOM 668 O O . THR A 1 81 ? -8.910 -7.731 7.580 1.00 92.88 81 THR A O 1
ATOM 671 N N . LYS A 1 82 ? -9.805 -9.119 9.104 1.00 93.62 82 LYS A N 1
ATOM 672 C CA . LYS A 1 82 ? -10.806 -8.156 9.590 1.00 93.62 82 LYS A CA 1
ATOM 673 C C . LYS A 1 82 ? -10.156 -7.046 10.418 1.00 93.62 82 LYS A C 1
ATOM 675 O O . LYS A 1 82 ? -10.478 -5.884 10.203 1.00 93.62 82 LYS A O 1
ATOM 680 N N . GLU A 1 83 ? -9.216 -7.394 11.290 1.00 91.31 83 GLU A N 1
ATOM 681 C CA . GLU A 1 83 ? -8.438 -6.451 12.098 1.00 91.31 83 GLU A CA 1
ATOM 682 C C . GLU A 1 83 ? -7.679 -5.453 11.213 1.00 91.31 83 GLU A C 1
ATOM 684 O O . GLU A 1 83 ? -7.816 -4.247 11.395 1.00 91.31 83 GLU A O 1
ATOM 689 N N . ILE A 1 84 ? -6.983 -5.926 10.171 1.00 90.81 84 ILE A N 1
ATOM 690 C CA . ILE A 1 84 ? -6.287 -5.057 9.205 1.00 90.81 84 ILE A CA 1
ATOM 691 C C . ILE A 1 84 ? -7.259 -4.078 8.527 1.00 90.81 84 ILE A C 1
ATOM 693 O O . ILE A 1 84 ? -6.936 -2.901 8.370 1.00 90.81 84 ILE A O 1
ATOM 697 N N . ARG A 1 85 ? -8.454 -4.538 8.131 1.00 91.62 85 ARG A N 1
ATOM 698 C CA . ARG A 1 85 ? -9.471 -3.673 7.505 1.00 91.62 85 ARG A CA 1
ATOM 699 C C . ARG A 1 85 ? -9.973 -2.598 8.467 1.00 91.62 85 ARG A C 1
ATOM 701 O O . ARG A 1 85 ? -10.077 -1.443 8.070 1.00 91.62 85 ARG A O 1
ATOM 708 N N . ILE A 1 86 ? -10.246 -2.964 9.719 1.00 91.31 86 ILE A N 1
ATOM 709 C CA . ILE A 1 86 ? -10.681 -2.019 10.757 1.00 91.31 86 ILE A CA 1
ATOM 710 C C . ILE A 1 86 ? -9.578 -0.993 11.037 1.00 91.31 86 ILE A C 1
ATOM 712 O O . ILE A 1 86 ? -9.851 0.204 11.047 1.00 91.31 86 ILE A O 1
ATOM 716 N N . ASN A 1 87 ? -8.326 -1.437 11.166 1.00 89.88 87 ASN A N 1
ATOM 717 C CA . ASN A 1 87 ? -7.178 -0.553 11.367 1.00 89.88 87 ASN A CA 1
ATOM 718 C C . ASN A 1 87 ? -7.004 0.443 10.215 1.00 89.88 87 ASN A C 1
ATOM 720 O O . ASN A 1 87 ? -6.701 1.610 10.453 1.00 89.88 87 ASN A O 1
ATOM 724 N N . LEU A 1 88 ? -7.239 0.013 8.971 1.00 90.75 88 LEU A N 1
ATOM 725 C CA . LEU A 1 88 ? -7.210 0.898 7.806 1.00 90.75 88 LEU A CA 1
ATOM 726 C C . LEU A 1 88 ? -8.301 1.978 7.878 1.00 90.75 88 LEU A C 1
ATOM 728 O O . LEU A 1 88 ? -8.019 3.148 7.617 1.00 90.75 88 LEU A O 1
ATOM 732 N N . ILE A 1 89 ? -9.530 1.604 8.247 1.00 90.88 89 ILE A N 1
ATOM 733 C CA . ILE A 1 89 ? -10.644 2.550 8.417 1.00 90.88 89 ILE A CA 1
ATOM 734 C C . ILE A 1 89 ? -10.316 3.549 9.532 1.00 90.88 89 ILE A C 1
ATOM 736 O O . ILE A 1 89 ? -10.395 4.756 9.315 1.00 90.88 89 ILE A O 1
ATOM 740 N N . LEU A 1 90 ? -9.875 3.058 10.692 1.00 89.69 90 LEU A N 1
ATOM 741 C CA . LEU A 1 90 ? -9.524 3.886 11.844 1.00 89.69 90 LEU A CA 1
ATOM 742 C C . LEU A 1 90 ? -8.384 4.864 11.532 1.00 89.69 90 LEU A C 1
ATOM 744 O O . LEU A 1 90 ? -8.461 6.034 11.901 1.00 89.69 90 LEU A O 1
ATOM 748 N N . TYR A 1 91 ? -7.343 4.413 10.826 1.00 88.94 91 TYR A N 1
ATOM 749 C CA . TYR A 1 91 ? -6.237 5.272 10.401 1.00 88.94 91 TYR A CA 1
ATOM 750 C C . TYR A 1 91 ? -6.724 6.425 9.517 1.00 88.94 91 TYR A C 1
ATOM 752 O O . TYR A 1 91 ? -6.346 7.577 9.741 1.00 88.94 91 TYR A O 1
ATOM 760 N N . ASN A 1 92 ? -7.591 6.130 8.546 1.00 88.19 92 ASN A N 1
ATOM 761 C CA . ASN A 1 92 ? -8.151 7.151 7.666 1.00 88.19 92 ASN A CA 1
ATOM 762 C C . ASN A 1 92 ? -9.041 8.137 8.435 1.00 88.19 92 ASN A C 1
ATOM 764 O O . ASN A 1 92 ? -8.865 9.340 8.264 1.00 88.19 92 ASN A O 1
ATOM 768 N N . LEU A 1 93 ? -9.909 7.651 9.330 1.00 89.00 93 LEU A N 1
ATOM 769 C CA . LEU A 1 93 ? -10.746 8.500 10.187 1.00 89.00 93 LEU A CA 1
ATOM 770 C C . LEU A 1 93 ? -9.905 9.417 11.083 1.00 89.00 93 LEU A C 1
ATOM 772 O O . LEU A 1 93 ? -10.149 10.619 11.160 1.00 89.00 93 LEU A O 1
ATOM 776 N N . LYS A 1 94 ? -8.866 8.875 11.728 1.00 86.38 94 LYS A N 1
ATOM 777 C CA . LYS A 1 94 ? -7.948 9.669 12.553 1.00 86.38 94 LYS A CA 1
ATOM 778 C C . LYS A 1 94 ? -7.286 10.765 11.720 1.00 86.38 94 LYS A C 1
ATOM 780 O O . LYS A 1 94 ? -7.275 11.921 12.130 1.00 86.38 94 LYS A O 1
ATOM 785 N N . ARG A 1 95 ? -6.790 10.415 10.530 1.00 86.06 95 ARG A N 1
ATOM 786 C CA . ARG A 1 95 ? -6.130 11.355 9.617 1.00 86.06 95 ARG A CA 1
ATOM 787 C C . ARG A 1 95 ? -7.056 12.479 9.143 1.00 86.06 95 ARG A C 1
ATOM 789 O O . ARG A 1 95 ? -6.560 13.573 8.904 1.00 86.06 95 ARG A O 1
ATOM 796 N N . THR A 1 96 ? -8.360 12.233 9.011 1.00 86.00 96 THR A N 1
ATOM 797 C CA . THR A 1 96 ? -9.338 13.271 8.641 1.00 86.00 96 THR A CA 1
ATOM 798 C C . THR A 1 96 ? -9.759 14.140 9.822 1.00 86.00 96 THR A C 1
ATOM 800 O O . THR A 1 96 ? -9.929 15.341 9.652 1.00 86.00 96 THR A O 1
ATOM 803 N N . ILE A 1 97 ? -9.897 13.569 11.023 1.00 86.75 97 ILE A N 1
ATOM 804 C CA . ILE A 1 97 ? -10.390 14.296 12.204 1.00 86.75 97 ILE A CA 1
ATOM 805 C C . ILE A 1 97 ? -9.348 15.290 12.736 1.00 86.75 97 ILE A C 1
ATOM 807 O O . ILE A 1 97 ? -9.705 16.401 13.114 1.00 86.75 97 ILE A O 1
ATOM 811 N N . THR A 1 98 ? -8.059 14.928 12.751 1.00 83.06 98 THR A N 1
ATOM 812 C CA . THR A 1 98 ? -6.993 15.790 13.299 1.00 83.06 98 THR A CA 1
ATOM 813 C C . THR A 1 98 ? -6.905 17.185 12.653 1.00 83.06 98 THR A C 1
ATOM 815 O O . THR A 1 98 ? -6.894 18.161 13.401 1.00 83.06 98 THR A O 1
ATOM 818 N N . PRO A 1 99 ? -6.862 17.338 11.313 1.00 84.38 99 PRO A N 1
ATOM 819 C CA . PRO A 1 99 ? -6.805 18.662 10.692 1.00 84.38 99 PRO A CA 1
ATOM 820 C C . PRO A 1 99 ? -8.096 19.465 10.886 1.00 84.38 99 PRO A C 1
ATOM 822 O O . PRO A 1 99 ? -8.018 20.666 11.110 1.00 84.38 99 PRO A O 1
ATOM 825 N N . VAL A 1 100 ? -9.266 18.814 10.869 1.00 84.88 100 VAL A N 1
ATOM 826 C CA . VAL A 1 100 ? -10.555 19.482 11.130 1.00 84.88 100 VAL A CA 1
ATOM 827 C C . VAL A 1 100 ? -10.598 20.033 12.555 1.00 84.88 100 VAL A C 1
ATOM 829 O O . VAL A 1 100 ? -10.947 21.190 12.759 1.00 84.88 100 VAL A O 1
ATOM 832 N N . GLY A 1 101 ? -10.179 19.236 13.542 1.00 81.94 101 GLY A N 1
ATOM 833 C CA . GLY A 1 101 ? -10.083 19.690 14.928 1.00 81.94 101 GLY A CA 1
ATOM 834 C C . GLY A 1 101 ? -9.103 20.853 15.099 1.00 81.94 101 GLY A C 1
ATOM 835 O O . GLY A 1 101 ? -9.418 21.819 15.787 1.00 81.94 101 GLY A O 1
ATOM 836 N N . LEU A 1 102 ? -7.942 20.800 14.434 1.00 84.56 102 LEU A N 1
ATOM 837 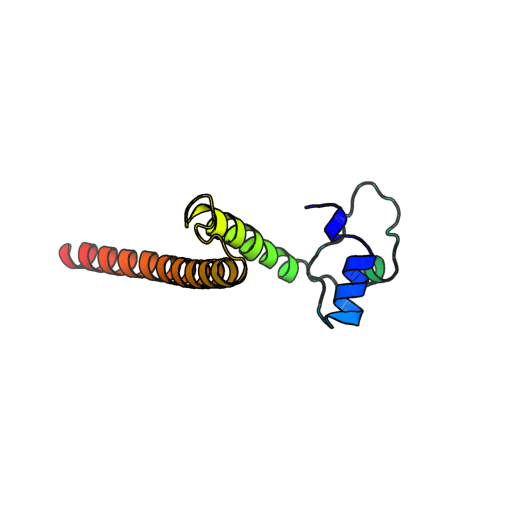C CA . LEU A 1 102 ? -6.969 21.896 14.448 1.00 84.56 102 LEU A CA 1
ATOM 838 C C . LEU A 1 102 ? -7.548 23.180 13.836 1.00 84.56 102 LEU A C 1
ATOM 840 O O . LEU A 1 102 ? -7.350 24.256 14.390 1.00 84.56 102 LEU A O 1
ATOM 844 N N . GLN A 1 103 ? -8.285 23.066 12.731 1.00 86.06 103 GLN A N 1
ATOM 845 C CA . GLN A 1 103 ? -8.917 24.207 12.076 1.00 86.06 103 GLN A CA 1
ATOM 846 C C . GLN A 1 103 ? -9.957 24.880 12.980 1.00 86.06 103 GLN A C 1
ATOM 848 O O . GLN A 1 103 ? -9.916 26.095 13.141 1.00 86.06 103 GLN A O 1
ATOM 853 N N . ILE A 1 104 ? -10.813 24.099 13.646 1.00 88.38 104 ILE A N 1
ATOM 854 C CA . ILE A 1 104 ? -11.786 24.626 14.618 1.00 88.38 104 ILE A CA 1
ATOM 855 C C . ILE A 1 104 ? -11.069 25.347 15.769 1.00 88.38 104 ILE A C 1
ATOM 857 O O . ILE A 1 104 ? -11.481 26.431 16.168 1.00 88.38 104 ILE A O 1
ATOM 861 N N . MET A 1 105 ? -9.979 24.778 16.295 1.00 87.44 105 MET A N 1
ATOM 862 C CA . MET A 1 105 ? -9.202 25.410 17.370 1.00 87.44 105 MET A CA 1
ATOM 863 C C . MET A 1 105 ? -8.582 26.743 16.939 1.00 87.44 105 MET A C 1
ATOM 865 O O . MET A 1 105 ? -8.612 27.699 17.709 1.00 87.44 105 MET A O 1
ATOM 869 N N . ILE A 1 106 ? -8.047 26.814 15.717 1.00 90.50 106 ILE A N 1
ATOM 870 C CA . ILE A 1 106 ? -7.504 28.046 15.132 1.00 90.50 106 ILE A CA 1
ATOM 871 C C . ILE A 1 106 ? -8.611 29.098 15.001 1.00 90.50 106 ILE A C 1
ATOM 873 O O . ILE A 1 106 ? -8.441 30.224 15.461 1.00 90.50 106 ILE A O 1
ATOM 877 N N . GLU A 1 107 ? -9.761 28.728 14.435 1.00 89.69 107 GLU A N 1
ATOM 878 C CA . GLU A 1 107 ? -10.907 29.632 14.291 1.00 89.69 107 GLU A CA 1
ATOM 879 C C . GLU A 1 107 ? -11.404 30.148 15.649 1.00 89.69 107 GLU A C 1
ATOM 881 O O . GLU A 1 107 ? -11.647 31.344 15.798 1.00 89.69 107 GLU A O 1
ATOM 886 N N . LEU A 1 108 ? -11.503 29.283 16.665 1.00 88.56 108 LEU A N 1
ATOM 887 C CA . LEU A 1 108 ? -11.892 29.678 18.023 1.00 88.56 108 LEU A CA 1
ATOM 888 C C . LEU A 1 108 ? -10.865 30.601 18.694 1.00 88.56 108 LEU A C 1
ATOM 890 O O . LEU A 1 108 ? -11.262 31.488 19.448 1.00 88.56 108 LEU A O 1
ATOM 894 N N . PHE A 1 109 ? -9.570 30.404 18.436 1.00 86.38 109 PHE A N 1
ATOM 895 C CA . PHE A 1 109 ? -8.505 31.241 18.990 1.00 86.38 109 PHE A CA 1
ATOM 896 C C . PHE A 1 109 ? -8.542 32.654 18.391 1.00 86.38 109 PHE A C 1
ATOM 898 O O . PHE A 1 109 ? -8.637 33.626 19.135 1.00 86.38 109 PHE A O 1
ATOM 905 N N . TYR A 1 110 ? -8.585 32.774 17.059 1.00 83.38 110 TYR A N 1
ATOM 906 C CA . TYR A 1 110 ? -8.631 34.076 16.376 1.00 83.38 110 TYR A CA 1
ATOM 907 C C . TYR A 1 110 ? -9.968 34.812 16.539 1.00 83.38 110 TYR A C 1
ATOM 909 O O . TYR A 1 110 ? -10.005 36.038 16.496 1.00 83.38 110 TYR A O 1
ATOM 917 N N . LYS A 1 111 ? -11.078 34.100 16.776 1.00 74.31 111 LYS A N 1
ATOM 918 C CA . LYS A 1 111 ? -12.375 34.729 17.082 1.00 74.31 111 LYS A CA 1
ATOM 919 C C . LYS A 1 111 ? -12.415 35.381 18.470 1.00 74.31 111 LYS A C 1
ATOM 921 O O . LYS A 1 111 ? -13.328 36.149 18.736 1.00 74.31 111 LYS A O 1
ATOM 926 N N . LYS A 1 112 ? -11.465 35.063 19.354 1.00 59.09 112 LYS A N 1
ATOM 927 C CA . LYS A 1 112 ? -11.373 35.631 20.707 1.00 59.09 112 LYS A CA 1
ATOM 928 C C . LYS A 1 112 ? -10.517 36.908 20.767 1.00 59.09 112 LYS A C 1
ATOM 930 O O . LYS A 1 112 ? -10.541 37.586 21.788 1.00 59.09 112 LYS A O 1
ATOM 935 N N . GLU A 1 113 ? -9.758 37.208 19.711 1.00 57.25 113 GLU A N 1
ATOM 936 C CA . GLU A 1 113 ? -8.879 38.388 19.612 1.00 57.25 113 GLU A CA 1
ATOM 937 C C . GLU A 1 113 ? -9.528 39.591 18.890 1.00 57.25 113 GLU A C 1
ATOM 939 O O . GLU A 1 113 ? -8.936 40.668 18.884 1.00 57.25 113 GLU A O 1
ATOM 944 N N . ASN A 1 114 ? -10.738 39.430 18.333 1.00 49.88 114 ASN A N 1
ATOM 945 C CA . ASN A 1 114 ? -11.599 40.511 17.818 1.00 49.88 114 ASN A CA 1
ATOM 946 C C . ASN A 1 114 ? -12.800 40.726 18.743 1.00 49.88 114 ASN A C 1
ATOM 948 O O . ASN A 1 114 ? -13.251 41.886 18.847 1.00 49.88 114 ASN A O 1
#

Organism: NCBI:txid938273

Radius of gyration: 21.19 Å; chains: 1; bounding box: 38×57×44 Å

Sequence (114 aa):
MDKSYDAEQIKRLIREKLMADSRIPIRTGKQRKIRGKYRRELTGSLDTKKCHRRIFAEAAFPALKRTPGESLKARKNRFQTKEIRINLILYNLKRTITPVGLQIMIELFYKKEN

Foldseek 3Di:
DDPVCLDLVNLCCCCPPVVHDDLDQHDPDPDPDDDHPSNVVCVVVHDVVSSVCVVVVVVVVVVLCVPVDPDQPDPDPVVSVVVSVVSVVVSVVVVVVVVVVVVVVVVVVVVVVD

pLDDT: mean 82.85, std 8.55, range [49.88, 95.06]